Protein AF-A0A2C9LX56-F1 (afdb_monomer_lite)

Secondary structure (DSSP, 8-state):
--S--HHHHTT-EEEEEETTTTEEE--SSEEEEEEETTEEEEEE-S----SEEEEESS-S------------TTTT-EEEES---EETTEE--GGGGGSS-----GGGSTTS--PPS-SS--EEEE-SS-------------SS-GGGS-S-------TT---

Radius of gyration: 22.79 Å; chains: 1; bounding box: 59×40×51 Å

Foldseek 3Di:
DWLPDPVQVVVWAKWFADPPVRDTDHQPDWDWDCPDRRDIDIDRPDQDPGPDIDTDDPPPDDDDDDDDHDDPQQAQFDKAKPAWDDDDPAIQGLNLQRPPALDQAVVVGNNHHDGDDDDDIDMDTDGPDDDDDDDDDDRARDPDPSVVPPPDDDDDDDPPPDD

Organism: Biomphalaria glabrata (NCBI:txid6526)

pLDDT: mean 76.69, std 16.18, range [39.0, 98.19]

Sequence (163 aa):
MVVNDPQSLSRVKMHFIKDQSKQKFSCVNETLAEVNNNTLDRRCNDDVMIISLTISGNLSSLCSFYINGGRNIAYKQRANQSSVYSEGKISYGANLAVDGNITNNFSNGKTCTHTKEETSPSWNLTLQSNYVINRFILYNRGDSNTDRLNGFFIDTYDEKKTR

InterPro domains:
  IPR008979 Galactose-binding-like domain superfamily [SSF49785] (66-157)
  IPR051941 Blood Group Antigen-Binding Lectin [PTHR45713] (34-155)

Structure (mmCIF, N/CA/C/O backbone):
data_AF-A0A2C9LX56-F1
#
_entry.id   AF-A0A2C9LX56-F1
#
loop_
_atom_site.group_PDB
_atom_site.id
_atom_site.type_symbol
_atom_site.label_atom_id
_atom_site.label_alt_id
_atom_site.label_comp_id
_atom_site.label_asym_id
_atom_site.label_entity_id
_atom_site.label_seq_id
_atom_site.pdbx_PDB_ins_code
_atom_site.Cartn_x
_atom_site.Cartn_y
_atom_site.Cartn_z
_atom_site.occupancy
_atom_site.B_iso_or_equiv
_atom_site.auth_seq_id
_atom_site.auth_comp_id
_atom_site.auth_asym_id
_atom_site.auth_atom_id
_atom_site.pdbx_PDB_model_num
ATOM 1 N N . MET A 1 1 ? -34.694 0.814 10.478 1.00 40.22 1 MET A N 1
ATOM 2 C CA . MET A 1 1 ? -34.147 1.965 11.230 1.00 40.22 1 MET A CA 1
ATOM 3 C C . MET A 1 1 ? -34.373 3.210 10.390 1.00 40.22 1 MET A C 1
ATOM 5 O O . MET A 1 1 ? -33.884 3.245 9.272 1.00 40.22 1 MET A O 1
ATOM 9 N N . VAL A 1 2 ? -35.176 4.160 10.868 1.00 39.97 2 VAL A N 1
ATOM 10 C CA . VAL A 1 2 ? -35.327 5.477 10.232 1.00 39.97 2 VAL A CA 1
ATOM 11 C C . VAL A 1 2 ? -34.603 6.460 11.147 1.00 39.97 2 VAL A C 1
ATOM 13 O O . VAL A 1 2 ? -34.898 6.520 12.340 1.00 39.97 2 VAL A O 1
ATOM 16 N N . VAL A 1 3 ? -33.637 7.189 10.604 1.00 48.28 3 VAL A N 1
ATOM 17 C CA . VAL A 1 3 ? -32.922 8.332 11.199 1.00 48.28 3 VAL A CA 1
ATOM 18 C C . VAL A 1 3 ? -33.890 9.537 11.204 1.00 48.28 3 VAL A C 1
ATOM 20 O O . VAL A 1 3 ? -33.614 10.580 10.637 1.00 48.28 3 VAL A O 1
ATOM 23 N N . ASN A 1 4 ? -35.097 9.360 11.760 1.00 43.59 4 ASN A N 1
ATOM 24 C CA . ASN A 1 4 ? -36.142 10.397 11.857 1.00 43.59 4 ASN A CA 1
ATOM 25 C C . ASN A 1 4 ? -36.366 10.879 13.304 1.00 43.59 4 ASN A C 1
ATOM 27 O O . ASN A 1 4 ? -37.186 11.764 13.524 1.00 43.59 4 ASN A O 1
ATOM 31 N N . ASP A 1 5 ? -35.663 10.306 14.287 1.00 53.22 5 ASP A N 1
ATOM 32 C CA . ASP A 1 5 ? -35.642 10.798 15.668 1.00 53.22 5 ASP A CA 1
ATOM 33 C C . ASP A 1 5 ? -34.186 11.008 16.129 1.00 53.22 5 ASP A C 1
ATOM 35 O O . ASP A 1 5 ? -33.508 10.031 16.485 1.00 53.22 5 ASP A O 1
ATOM 39 N N . PRO A 1 6 ? -33.709 12.266 16.175 1.00 50.31 6 PRO A N 1
ATOM 40 C CA . PRO A 1 6 ? -32.385 12.625 16.686 1.00 50.31 6 PRO A CA 1
ATOM 41 C C . PRO A 1 6 ? -32.101 12.076 18.095 1.00 50.31 6 PRO A C 1
ATOM 43 O O . PRO A 1 6 ? -30.961 11.738 18.426 1.00 50.31 6 PRO A O 1
ATOM 46 N N . GLN A 1 7 ? -33.133 11.901 18.936 1.00 50.50 7 GLN A N 1
ATOM 47 C CA . GLN A 1 7 ? -32.971 11.355 20.290 1.00 50.50 7 GLN A CA 1
ATOM 48 C C . GLN A 1 7 ? -32.797 9.834 20.332 1.00 50.50 7 GLN A C 1
ATOM 50 O O . GLN A 1 7 ? -32.366 9.281 21.347 1.00 50.50 7 GLN A O 1
ATOM 55 N N . SER A 1 8 ? -33.135 9.118 19.265 1.00 50.69 8 SER A N 1
ATOM 56 C CA . SER A 1 8 ? -32.876 7.681 19.156 1.00 50.69 8 SER A CA 1
ATOM 57 C C . SER A 1 8 ? -31.440 7.393 18.694 1.00 50.69 8 SER A C 1
ATOM 59 O O . SER A 1 8 ? -30.877 6.359 19.053 1.00 50.69 8 SER A O 1
ATOM 61 N N . LEU A 1 9 ? -30.801 8.335 17.990 1.00 50.44 9 LEU A N 1
ATOM 62 C CA . LEU A 1 9 ? -29.418 8.231 17.499 1.00 50.44 9 LEU A CA 1
ATOM 63 C C . LEU A 1 9 ? -28.385 8.492 18.600 1.00 50.44 9 LEU A C 1
ATOM 65 O O . LEU A 1 9 ? -27.370 7.800 18.672 1.00 50.44 9 LEU A O 1
ATOM 69 N N . SER A 1 10 ? -28.688 9.399 19.534 1.00 50.62 10 SER A N 1
ATOM 70 C CA . SER A 1 10 ? -27.884 9.619 20.747 1.00 50.62 10 SER A CA 1
ATOM 71 C C . SER A 1 10 ? -27.880 8.415 21.703 1.00 50.62 10 SER A C 1
ATOM 73 O O . SER A 1 10 ? -27.008 8.302 22.568 1.00 50.62 10 SER A O 1
ATOM 75 N N . ARG A 1 11 ? -28.825 7.477 21.534 1.00 55.84 11 ARG A N 1
ATOM 76 C CA . ARG A 1 11 ? -28.901 6.220 22.296 1.00 55.84 11 ARG A CA 1
ATOM 77 C C . ARG A 1 11 ? -28.070 5.090 21.693 1.00 55.84 11 ARG A C 1
ATOM 79 O O . ARG A 1 11 ? -27.771 4.132 22.407 1.00 55.84 11 ARG A O 1
ATOM 86 N N . VAL A 1 12 ? -27.657 5.200 20.428 1.00 56.50 12 VAL A N 1
ATOM 87 C CA . VAL A 1 12 ? -26.695 4.268 19.830 1.00 56.50 12 VAL A CA 1
ATOM 88 C C . VAL A 1 12 ? -25.340 4.549 20.467 1.00 56.50 12 VAL A C 1
ATOM 90 O O . VAL A 1 12 ? -24.733 5.593 20.237 1.00 56.50 12 VAL A O 1
ATOM 93 N N . LYS A 1 13 ? -24.864 3.635 21.312 1.00 60.25 13 LYS A N 1
ATOM 94 C CA . LYS A 1 13 ? -23.545 3.745 21.941 1.00 60.25 13 LYS A CA 1
ATOM 95 C C . LYS A 1 13 ? -22.579 2.814 21.230 1.00 60.25 13 LYS A C 1
ATOM 97 O O . LYS A 1 13 ? -22.765 1.599 21.248 1.00 60.25 13 LYS A O 1
ATOM 102 N N . MET A 1 14 ? -21.563 3.396 20.601 1.00 58.28 14 MET A N 1
ATOM 103 C CA . MET A 1 14 ? -20.432 2.648 20.067 1.00 58.28 14 MET A CA 1
ATOM 104 C C . MET A 1 14 ? -19.391 2.515 21.171 1.00 58.28 14 MET A C 1
ATOM 106 O O . MET A 1 14 ? -18.892 3.511 21.691 1.00 58.28 14 MET A O 1
ATOM 110 N N . HIS A 1 15 ? -19.100 1.276 21.556 1.00 62.97 15 HIS A N 1
ATOM 111 C CA . HIS A 1 15 ? -18.054 0.975 22.523 1.00 62.97 15 HIS A CA 1
ATOM 112 C C . HIS A 1 15 ? -16.969 0.152 21.854 1.00 62.97 15 HIS A C 1
ATOM 114 O O . HIS A 1 15 ? -17.239 -0.909 21.289 1.00 62.97 15 HIS A O 1
ATOM 120 N N . PHE A 1 16 ? -15.743 0.634 21.972 1.00 62.19 16 PHE A N 1
ATOM 121 C CA . PHE A 1 16 ? -14.561 -0.010 21.436 1.00 62.19 16 PHE A CA 1
ATOM 122 C C . PHE A 1 16 ? -13.860 -0.735 22.575 1.00 62.19 16 PHE A C 1
ATOM 124 O O . PHE A 1 16 ? -13.690 -0.172 23.659 1.00 62.19 16 PHE A O 1
ATOM 131 N N . ILE A 1 17 ? -13.467 -1.983 22.359 1.00 56.00 17 ILE A N 1
ATOM 132 C CA . ILE A 1 17 ? -12.732 -2.742 23.369 1.00 56.00 17 ILE A CA 1
ATOM 133 C C . ILE A 1 17 ? -11.255 -2.713 23.005 1.00 56.00 17 ILE A C 1
ATOM 135 O O . 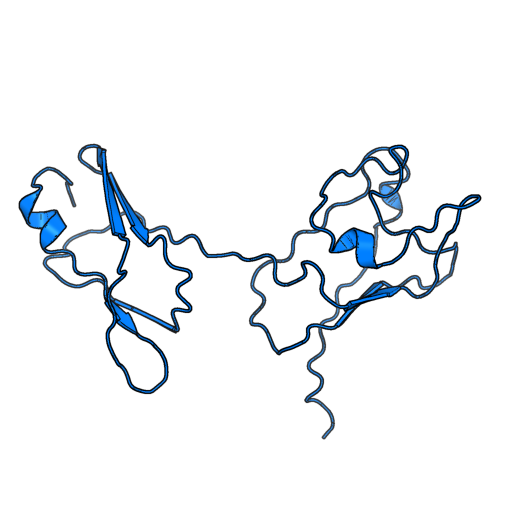ILE A 1 17 ? -10.885 -3.092 21.890 1.00 56.00 17 ILE A O 1
ATOM 139 N N . LYS A 1 18 ? -10.422 -2.270 23.951 1.00 52.00 18 LYS A N 1
ATOM 140 C CA . LYS A 1 18 ? -8.967 -2.313 23.821 1.00 52.00 18 LYS A CA 1
ATOM 141 C C . LYS A 1 18 ? -8.432 -3.500 24.612 1.00 52.00 18 LYS A C 1
ATOM 143 O O . LYS A 1 18 ? -8.546 -3.528 25.833 1.00 52.00 18 LYS A O 1
ATOM 148 N N . ASP A 1 19 ? -7.816 -4.428 23.888 1.00 56.44 19 ASP A N 1
ATOM 149 C CA . ASP A 1 19 ? -7.024 -5.529 24.439 1.00 56.44 19 ASP A CA 1
ATOM 150 C C . ASP A 1 19 ? -7.797 -6.540 25.327 1.00 56.44 19 ASP A C 1
ATOM 152 O O . ASP A 1 19 ? -9.014 -6.452 25.522 1.00 56.44 19 ASP A O 1
ATOM 156 N N . GLN A 1 20 ? -7.094 -7.546 25.858 1.00 52.75 20 GLN A N 1
ATOM 157 C CA . GLN A 1 20 ? -7.681 -8.658 26.630 1.00 52.75 20 GLN A CA 1
ATOM 158 C C . GLN A 1 20 ? -8.397 -8.237 27.931 1.00 52.75 20 GLN A C 1
ATOM 160 O O . GLN A 1 20 ? -9.145 -9.029 28.506 1.00 52.75 20 GLN A O 1
ATOM 165 N N . SER A 1 21 ? -8.226 -6.990 28.382 1.00 56.41 21 SER A N 1
ATOM 166 C CA . SER A 1 21 ? -8.820 -6.450 29.614 1.00 56.41 21 SER A CA 1
ATOM 167 C C . SER A 1 21 ? -10.321 -6.139 29.512 1.00 56.41 21 SER A C 1
ATOM 169 O O . SER A 1 21 ? -10.942 -5.799 30.519 1.00 56.41 21 SER A O 1
ATOM 171 N N . LYS A 1 22 ? -10.925 -6.241 28.314 1.00 57.12 22 LYS A N 1
ATOM 172 C CA . LYS A 1 22 ? -12.335 -5.891 28.028 1.00 57.12 22 LYS A CA 1
ATOM 173 C C . LYS A 1 22 ? -12.713 -4.449 28.394 1.00 57.12 22 LYS A C 1
ATOM 175 O O . LYS A 1 22 ? -13.898 -4.130 28.536 1.00 57.12 22 LYS A O 1
ATOM 180 N N . GLN A 1 23 ? -11.729 -3.564 28.529 1.00 60.72 23 GLN A N 1
ATOM 181 C CA . GLN A 1 23 ? -11.989 -2.175 28.867 1.00 60.72 23 GLN A CA 1
ATOM 182 C C . GLN A 1 23 ? -12.672 -1.478 27.687 1.00 60.72 23 GLN A C 1
ATOM 184 O O . GLN A 1 23 ? -12.147 -1.442 26.572 1.00 60.72 23 GLN A O 1
ATOM 189 N N . LYS A 1 24 ? -13.869 -0.943 27.946 1.00 61.09 24 LYS A N 1
ATOM 190 C CA . LYS A 1 24 ? -14.630 -0.150 26.980 1.00 61.09 24 LYS A CA 1
ATOM 191 C C . LYS A 1 24 ? -14.041 1.255 26.935 1.00 61.09 24 LYS A C 1
ATOM 193 O O . LYS A 1 24 ? -13.949 1.906 27.973 1.00 61.09 24 LYS A O 1
ATOM 198 N N . PHE A 1 25 ? -13.697 1.728 25.748 1.00 65.06 25 PHE A N 1
ATOM 199 C CA . PHE A 1 25 ? -13.359 3.124 25.506 1.00 65.06 25 PHE A CA 1
ATOM 200 C C . PHE A 1 25 ? -14.303 3.706 24.444 1.00 65.06 25 PHE A C 1
ATOM 202 O O . PHE A 1 25 ? -14.932 2.971 23.675 1.00 65.06 25 PHE A O 1
ATOM 209 N N . SER A 1 26 ? -14.445 5.025 24.465 1.00 63.66 26 SER A N 1
ATOM 210 C CA . SER A 1 26 ? -15.272 5.793 23.536 1.00 63.66 26 SER A CA 1
ATOM 211 C C . SER A 1 26 ? -14.369 6.687 22.699 1.00 63.66 26 SER A C 1
ATOM 213 O O . SER A 1 26 ? -13.394 7.219 23.230 1.00 63.66 26 SER A O 1
ATOM 215 N N . CYS A 1 27 ? -14.703 6.881 21.423 1.00 65.88 27 CYS A N 1
ATOM 216 C CA . CYS A 1 27 ? -14.017 7.867 20.591 1.00 65.88 27 CYS A CA 1
ATOM 217 C C . CYS A 1 27 ? -14.103 9.246 21.235 1.00 65.88 27 CYS A C 1
ATOM 219 O O . CYS A 1 27 ? -15.180 9.659 21.669 1.00 65.88 27 CYS A O 1
ATOM 221 N N . VAL A 1 28 ? -12.964 9.930 21.329 1.00 65.38 28 VAL A N 1
ATOM 222 C CA . VAL A 1 28 ? -12.874 11.219 22.022 1.00 65.38 28 VAL A CA 1
ATOM 223 C C . VAL A 1 28 ? -13.286 12.339 21.068 1.00 65.38 28 VAL A C 1
ATOM 225 O O . VAL A 1 28 ? -13.999 13.252 21.473 1.00 65.38 28 VAL A O 1
ATOM 228 N N . ASN A 1 29 ? -12.921 12.211 19.786 1.00 65.56 29 ASN A N 1
ATOM 229 C CA . ASN A 1 29 ? -13.254 13.164 18.724 1.00 65.56 29 ASN A CA 1
ATOM 230 C C . ASN A 1 29 ? -14.218 12.563 17.708 1.00 65.56 29 ASN A C 1
ATOM 232 O O . ASN A 1 29 ? -13.881 12.274 16.554 1.00 65.56 29 ASN A O 1
ATOM 236 N N . GLU A 1 30 ? -15.438 12.356 18.169 1.00 71.50 30 GLU A N 1
ATOM 237 C CA . GLU A 1 30 ? -16.489 11.812 17.342 1.00 71.50 30 GLU A CA 1
ATOM 238 C C . GLU A 1 30 ? -17.277 12.916 16.646 1.00 71.50 30 GLU A C 1
ATOM 240 O O . GLU A 1 30 ? -17.806 13.829 17.275 1.00 71.50 30 GLU A O 1
ATOM 245 N N . THR A 1 31 ? -17.380 12.800 15.328 1.00 72.44 31 THR A N 1
ATOM 246 C CA . THR A 1 31 ? -18.280 13.625 14.524 1.00 72.44 31 THR A CA 1
ATOM 247 C C . THR A 1 31 ? -19.459 12.781 14.083 1.00 72.44 31 THR A C 1
ATOM 249 O O . THR A 1 31 ? -19.281 11.696 13.525 1.00 72.44 31 THR A O 1
ATOM 252 N N . LEU A 1 32 ? -20.655 13.298 14.343 1.00 72.44 32 LEU A N 1
ATOM 253 C CA . LEU A 1 32 ? -21.913 12.703 13.931 1.00 72.44 32 LEU A CA 1
ATOM 254 C C . LEU A 1 32 ? -22.515 13.573 12.830 1.00 72.44 32 LEU A C 1
ATOM 256 O O . LEU A 1 32 ? -22.761 14.758 13.048 1.00 72.44 32 LEU A O 1
ATOM 260 N N . ALA A 1 33 ? -22.750 12.986 11.666 1.00 72.31 33 ALA A N 1
ATOM 261 C CA . ALA A 1 33 ? -23.457 13.624 10.574 1.00 72.31 33 ALA A CA 1
ATOM 262 C C . ALA A 1 33 ? -24.683 12.782 10.217 1.00 72.31 33 ALA A C 1
ATOM 264 O O . ALA A 1 33 ? -24.579 11.620 9.821 1.00 72.31 33 ALA A O 1
ATOM 265 N N . GLU A 1 34 ? -25.863 13.376 10.347 1.00 69.44 34 GLU A N 1
ATOM 266 C CA . GLU A 1 34 ? -27.078 12.831 9.753 1.00 69.44 34 GLU A CA 1
ATOM 267 C C . GLU A 1 34 ? -27.064 13.215 8.274 1.00 69.44 34 GLU A C 1
ATOM 269 O O . GLU A 1 34 ? -27.363 14.347 7.900 1.00 69.44 34 GLU A O 1
ATOM 274 N N . VAL A 1 35 ? -26.626 12.283 7.428 1.00 69.19 35 VAL A N 1
ATOM 275 C CA . VAL A 1 35 ? -26.517 12.512 5.980 1.00 69.19 35 VAL A CA 1
ATOM 276 C C . VAL A 1 35 ? -27.914 12.627 5.367 1.00 69.19 35 VAL A C 1
ATOM 278 O O . VAL A 1 35 ? -28.123 13.401 4.437 1.00 69.19 35 VAL A O 1
ATOM 281 N N . ASN A 1 36 ? -28.869 11.850 5.885 1.00 70.75 36 ASN A N 1
ATOM 282 C CA . ASN A 1 36 ? -30.302 11.973 5.622 1.00 70.75 36 ASN A CA 1
ATOM 283 C C . ASN A 1 36 ? -31.103 11.137 6.640 1.00 70.75 36 ASN A C 1
ATOM 285 O O . ASN A 1 36 ? -30.537 10.457 7.495 1.00 70.75 36 ASN A O 1
ATOM 289 N N . ASN A 1 37 ? -32.424 11.113 6.457 1.00 64.31 37 ASN A N 1
ATOM 290 C CA . ASN A 1 37 ? -33.430 10.404 7.253 1.00 64.31 37 ASN A CA 1
ATOM 291 C C . ASN A 1 37 ? -33.215 8.891 7.397 1.00 64.31 37 ASN A C 1
ATOM 293 O O . ASN A 1 37 ? -33.923 8.255 8.169 1.00 64.31 37 ASN A O 1
ATOM 297 N N . ASN A 1 38 ? -32.272 8.295 6.670 1.00 67.06 38 ASN A N 1
ATOM 298 C CA . ASN A 1 38 ? -31.935 6.876 6.721 1.00 67.06 38 ASN A CA 1
ATOM 299 C C . ASN A 1 38 ? -30.424 6.616 6.880 1.00 67.06 38 ASN A C 1
ATOM 301 O O . ASN A 1 38 ? -30.029 5.453 6.970 1.00 67.06 38 ASN A O 1
ATOM 305 N N . THR A 1 39 ? -29.583 7.654 6.942 1.00 74.31 39 THR A N 1
ATOM 306 C CA . THR A 1 39 ? -28.122 7.509 6.954 1.00 74.31 39 THR A CA 1
ATOM 307 C C . THR A 1 39 ? -27.489 8.326 8.072 1.00 74.31 39 THR A C 1
ATOM 309 O O . THR A 1 39 ? -27.547 9.555 8.080 1.00 74.31 39 THR A O 1
ATOM 312 N N . LEU A 1 40 ? -26.807 7.616 8.970 1.00 73.88 40 LEU A N 1
ATOM 313 C CA . LEU A 1 40 ? -25.958 8.182 10.009 1.00 73.88 40 LEU A CA 1
ATOM 314 C C . LEU A 1 40 ? -24.496 7.903 9.660 1.00 73.88 40 LEU A C 1
ATOM 316 O O . LEU A 1 40 ? -24.091 6.742 9.598 1.00 73.88 40 LEU A O 1
ATOM 320 N N . ASP A 1 41 ? -23.714 8.956 9.457 1.00 75.06 41 ASP A N 1
ATOM 321 C CA . ASP A 1 41 ? -22.264 8.870 9.339 1.00 75.06 41 ASP A CA 1
ATOM 322 C C . ASP A 1 41 ? -21.645 9.260 10.681 1.00 75.06 41 ASP A C 1
ATOM 324 O O . ASP A 1 41 ? -21.778 10.391 11.158 1.00 75.06 41 ASP A O 1
ATOM 328 N N . ARG A 1 42 ? -21.027 8.276 11.333 1.00 73.81 42 ARG A N 1
ATOM 329 C CA . ARG A 1 42 ? -20.399 8.442 12.638 1.00 73.81 42 ARG A CA 1
ATOM 330 C C . ARG A 1 42 ? -18.924 8.166 12.483 1.00 73.81 42 ARG A C 1
ATOM 332 O O . ARG A 1 42 ? -18.479 7.022 12.391 1.00 73.81 42 ARG A O 1
ATOM 339 N N . ARG A 1 43 ? -18.170 9.251 12.437 1.00 73.00 43 ARG A N 1
ATOM 340 C CA . ARG A 1 43 ? -16.745 9.209 12.190 1.00 73.00 43 ARG A CA 1
ATOM 341 C C . ARG A 1 43 ? -16.013 9.353 13.507 1.00 73.00 43 ARG A C 1
ATOM 343 O O . ARG A 1 43 ? -16.062 10.399 14.155 1.00 73.00 43 ARG A O 1
ATOM 350 N N . CYS A 1 44 ? -15.318 8.284 13.865 1.00 69.62 44 CYS A N 1
ATOM 351 C CA . CYS A 1 44 ? -14.272 8.348 14.860 1.00 69.62 44 CYS A CA 1
ATOM 352 C C . CYS A 1 44 ? -13.013 8.874 14.180 1.00 69.62 44 CYS A C 1
ATOM 354 O O . CYS A 1 44 ? -12.485 8.226 13.278 1.00 69.62 44 CYS A O 1
ATOM 356 N N . ASN A 1 45 ? -12.571 10.066 14.571 1.00 64.81 45 ASN A N 1
ATOM 357 C CA . ASN A 1 45 ? -11.370 10.669 13.995 1.00 64.81 45 ASN A CA 1
ATOM 358 C C . ASN A 1 45 ? -10.073 10.179 14.655 1.00 64.81 45 ASN A C 1
ATOM 360 O O . ASN A 1 45 ? -8.995 10.600 14.246 1.00 64.81 45 ASN A O 1
ATOM 364 N N . ASP A 1 46 ? -10.175 9.289 15.641 1.00 61.16 46 ASP A N 1
ATOM 365 C CA . ASP A 1 46 ? -9.024 8.690 16.306 1.00 61.16 46 ASP A CA 1
ATOM 366 C C . ASP A 1 46 ? -8.585 7.412 15.564 1.00 61.16 46 ASP A C 1
ATOM 368 O O . ASP A 1 46 ? -9.422 6.627 15.112 1.00 61.16 46 ASP A O 1
ATOM 372 N N . ASP A 1 47 ? -7.272 7.171 15.462 1.00 59.97 47 ASP A N 1
ATOM 373 C CA . ASP A 1 47 ? -6.715 5.914 14.942 1.00 59.97 47 ASP A CA 1
ATOM 374 C C . ASP A 1 47 ? -6.933 4.804 15.969 1.00 59.97 47 ASP A C 1
ATOM 376 O O . ASP A 1 47 ? -6.110 4.529 16.850 1.00 59.97 47 ASP A O 1
ATOM 380 N N . VAL A 1 48 ? -8.100 4.178 15.884 1.00 61.94 48 VAL A N 1
ATOM 381 C CA . VAL A 1 48 ? -8.481 3.157 16.843 1.00 61.94 48 VAL A CA 1
ATOM 382 C C . VAL A 1 48 ? -8.029 1.784 16.368 1.00 61.94 48 VAL A C 1
ATOM 384 O O . VAL A 1 48 ? -8.605 1.197 15.453 1.00 61.94 48 VAL A O 1
ATOM 387 N N . MET A 1 49 ? -7.043 1.213 17.062 1.00 58.16 49 MET A N 1
ATOM 388 C CA . MET A 1 49 ? -6.790 -0.226 16.997 1.00 58.16 49 MET A CA 1
ATOM 389 C C . MET A 1 49 ? -7.865 -0.951 17.796 1.00 58.16 49 MET A C 1
ATOM 391 O O . MET A 1 49 ? -7.765 -1.153 19.006 1.00 58.16 49 MET A O 1
ATOM 395 N N . ILE A 1 50 ? -8.940 -1.278 17.097 1.00 64.50 50 ILE A N 1
ATOM 396 C CA . ILE A 1 50 ? -10.059 -2.031 17.641 1.00 64.50 50 ILE A CA 1
ATOM 397 C C . ILE A 1 50 ? -9.768 -3.527 17.524 1.00 64.50 50 ILE A C 1
ATOM 399 O O . ILE A 1 50 ? -9.401 -4.007 16.455 1.00 64.50 50 ILE A O 1
ATOM 403 N N . ILE A 1 51 ? -9.967 -4.274 18.613 1.00 56.31 51 ILE A N 1
ATOM 404 C CA . ILE A 1 51 ? -10.033 -5.746 18.557 1.00 56.31 51 ILE A CA 1
ATOM 405 C C . ILE A 1 51 ? -11.482 -6.247 18.507 1.00 56.31 51 ILE A C 1
ATOM 407 O O . ILE A 1 51 ? -11.743 -7.345 18.028 1.00 56.31 51 ILE A O 1
ATOM 411 N N . SER A 1 52 ? -12.436 -5.447 18.998 1.00 57.53 52 SER A N 1
ATOM 412 C CA . SER A 1 52 ? -13.872 -5.702 18.869 1.00 57.53 52 SER A CA 1
ATOM 413 C C . SER A 1 52 ? -14.694 -4.429 19.095 1.00 57.53 52 SER A C 1
ATOM 415 O O . SER A 1 52 ? -14.266 -3.494 19.780 1.00 57.53 52 SER A O 1
ATOM 417 N N . LEU A 1 53 ? -15.885 -4.417 18.498 1.00 70.50 53 LEU A N 1
ATOM 418 C CA . LEU A 1 53 ? -16.886 -3.354 18.564 1.00 70.50 53 LEU A CA 1
ATOM 419 C C . LEU A 1 53 ? -18.252 -3.995 18.838 1.00 70.50 53 LEU A C 1
ATOM 421 O O . LEU A 1 53 ? -18.539 -5.084 18.343 1.00 70.50 53 LEU A O 1
ATOM 425 N N . THR A 1 54 ? -19.118 -3.331 19.603 1.00 67.00 54 THR A N 1
ATOM 426 C CA . THR A 1 54 ? -20.509 -3.772 19.809 1.00 67.00 54 THR A CA 1
ATOM 427 C C . THR A 1 54 ? -21.473 -2.600 19.660 1.00 67.00 54 THR A C 1
ATOM 429 O O . THR A 1 54 ? -21.235 -1.532 20.222 1.00 67.00 54 THR A O 1
ATOM 432 N N . ILE A 1 55 ? -22.568 -2.822 18.925 1.00 72.50 55 ILE A N 1
ATOM 433 C CA . ILE A 1 55 ? -23.689 -1.885 18.780 1.00 72.50 55 ILE A CA 1
ATOM 434 C C . ILE A 1 55 ? -24.884 -2.473 19.541 1.00 72.50 55 ILE A C 1
ATOM 436 O O . ILE A 1 55 ? -25.285 -3.603 19.274 1.00 72.50 55 ILE A O 1
ATOM 440 N N . SER A 1 56 ? -25.444 -1.736 20.503 1.00 65.06 56 SER A N 1
ATOM 441 C CA . SER A 1 56 ? -26.532 -2.214 21.377 1.00 65.06 56 SER A CA 1
ATOM 442 C C . SER A 1 56 ? -27.652 -1.180 21.528 1.00 65.06 56 SER A C 1
ATOM 444 O O . SER A 1 56 ? -27.367 0.015 21.596 1.00 65.06 56 SER A O 1
ATOM 446 N N . GLY A 1 57 ? -28.910 -1.633 21.620 1.00 69.94 57 GLY A N 1
ATOM 447 C CA . GLY A 1 57 ? -30.107 -0.787 21.738 1.00 69.94 57 GLY A CA 1
ATOM 448 C C . GLY A 1 57 ? -31.353 -1.453 21.137 1.00 69.94 57 GLY A C 1
ATOM 449 O O . GLY A 1 57 ? -31.356 -2.664 20.923 1.00 69.94 57 GLY A O 1
ATOM 450 N N . ASN A 1 58 ? -32.400 -0.674 20.828 1.00 65.94 58 ASN A N 1
ATOM 451 C CA . ASN A 1 58 ? -33.581 -1.166 20.099 1.00 65.94 58 ASN A CA 1
ATOM 452 C C . ASN A 1 58 ? -33.273 -1.315 18.595 1.00 65.94 58 ASN A C 1
ATOM 454 O O . ASN A 1 58 ? -33.649 -0.480 17.773 1.00 65.94 58 ASN A O 1
ATOM 458 N N . LEU A 1 59 ? -32.513 -2.353 18.249 1.00 65.12 59 LEU A N 1
ATOM 459 C CA . LEU A 1 59 ? -31.959 -2.575 16.914 1.00 65.12 59 LEU A CA 1
ATOM 460 C C . LEU A 1 59 ? -32.815 -3.581 16.127 1.00 65.12 59 LEU A C 1
ATOM 462 O O . LEU A 1 59 ? -32.369 -4.675 15.804 1.00 65.12 59 LEU A O 1
ATOM 466 N N . SER A 1 60 ? -34.070 -3.224 15.838 1.00 70.00 60 SER A N 1
ATOM 467 C CA . SER A 1 60 ? -35.006 -4.125 15.141 1.00 70.00 60 SER A CA 1
ATOM 468 C C . SER A 1 60 ? -34.647 -4.385 13.668 1.00 70.00 60 SER A C 1
ATOM 470 O O . SER A 1 60 ? -35.123 -5.357 13.092 1.00 70.00 60 SER A O 1
ATOM 472 N N . SER A 1 61 ? -33.830 -3.523 13.042 1.00 55.88 61 SER A N 1
ATOM 473 C CA . SER A 1 61 ? -33.337 -3.670 11.657 1.00 55.88 61 SER A CA 1
ATOM 474 C C . SER A 1 61 ? -32.130 -2.754 11.366 1.00 55.88 61 SER A C 1
ATOM 476 O O . SER A 1 61 ? -32.152 -1.590 11.764 1.00 55.88 61 SER A O 1
ATOM 478 N N . LEU A 1 62 ? -31.109 -3.241 10.638 1.00 67.25 62 LEU A N 1
ATOM 479 C CA . LEU A 1 62 ? -29.921 -2.492 10.174 1.00 67.25 62 LEU A CA 1
ATOM 480 C C . LEU A 1 62 ? -29.608 -2.855 8.709 1.00 67.25 62 LEU A C 1
ATOM 482 O O . LEU A 1 62 ? -29.530 -4.038 8.394 1.00 67.25 62 LEU A O 1
ATOM 486 N N . CYS A 1 63 ? -29.420 -1.863 7.829 1.00 64.81 63 CYS A N 1
ATOM 487 C CA . CYS A 1 63 ? -29.248 -2.106 6.386 1.00 64.81 63 CYS A CA 1
ATOM 488 C C . CYS A 1 63 ? -27.778 -2.217 5.935 1.00 64.81 63 CYS A C 1
ATOM 490 O O . CYS A 1 63 ? -27.459 -3.066 5.111 1.00 64.81 63 CYS A O 1
ATOM 492 N N . SER A 1 64 ? -26.875 -1.379 6.457 1.00 63.53 64 SER A N 1
ATOM 493 C CA . SER A 1 64 ? -25.448 -1.379 6.092 1.00 63.53 64 SER A CA 1
ATOM 494 C C . SER A 1 64 ? -24.603 -0.674 7.156 1.00 63.53 64 SER A C 1
ATOM 496 O O . SER A 1 64 ? -25.071 0.288 7.763 1.00 63.53 64 SER A O 1
ATOM 498 N N . PHE A 1 65 ? -23.359 -1.119 7.366 1.00 69.81 65 PHE A N 1
ATOM 499 C CA . PHE A 1 65 ? -22.428 -0.545 8.345 1.00 69.81 65 PHE A CA 1
ATOM 500 C C . PHE A 1 65 ? -21.002 -0.488 7.771 1.00 69.81 65 PHE A C 1
ATOM 502 O O . PHE A 1 65 ? -20.499 -1.501 7.288 1.00 69.81 65 PHE A O 1
ATOM 509 N N . TYR A 1 66 ? -20.364 0.689 7.795 1.00 67.00 66 TYR A N 1
ATOM 510 C CA . TYR A 1 66 ? -19.069 0.958 7.152 1.00 67.00 66 TYR A CA 1
ATOM 511 C C . TYR A 1 66 ? -18.035 1.454 8.174 1.00 67.00 66 TYR A C 1
ATOM 513 O O . TYR A 1 66 ? -18.312 2.381 8.930 1.00 67.00 66 TYR A O 1
ATOM 521 N N . ILE A 1 67 ? -16.840 0.850 8.179 1.00 65.69 67 ILE A N 1
ATOM 522 C CA . ILE A 1 67 ? -15.689 1.269 8.997 1.00 65.69 67 ILE A CA 1
ATOM 523 C C . ILE A 1 67 ? -14.494 1.491 8.066 1.00 65.69 67 ILE A C 1
ATOM 525 O O . ILE A 1 67 ? -14.125 0.595 7.308 1.00 65.69 67 ILE A O 1
ATOM 529 N N . ASN A 1 68 ? -13.860 2.663 8.148 1.00 64.50 68 ASN A N 1
ATOM 530 C CA . ASN A 1 68 ? -12.625 2.969 7.425 1.00 64.50 68 ASN A CA 1
ATOM 531 C C . ASN A 1 68 ? -11.418 2.855 8.375 1.00 64.50 68 ASN A C 1
ATOM 533 O O . ASN A 1 68 ? -11.437 3.461 9.441 1.00 64.50 68 ASN A O 1
ATOM 537 N N . GLY A 1 69 ? -10.386 2.083 8.012 1.00 60.06 69 GLY A N 1
ATOM 538 C CA . GLY A 1 69 ? -9.207 1.862 8.874 1.00 60.06 69 GLY A CA 1
ATOM 539 C C . GLY A 1 69 ? -7.955 1.330 8.162 1.00 60.06 69 GLY A C 1
ATOM 540 O O . GLY A 1 69 ? -7.037 0.815 8.796 1.00 60.06 69 GLY A O 1
ATOM 541 N N . GLY A 1 70 ? -7.912 1.393 6.830 1.00 63.00 70 GLY A N 1
ATOM 542 C CA . GLY A 1 70 ? -6.891 0.712 6.032 1.00 63.00 70 GLY A CA 1
ATOM 543 C C . GLY A 1 70 ? -5.609 1.521 5.849 1.00 63.00 70 GLY A C 1
ATOM 544 O O . GLY A 1 70 ? -5.406 2.098 4.782 1.00 63.00 70 GLY A O 1
ATOM 545 N N . ARG A 1 71 ? -4.717 1.532 6.849 1.00 71.81 71 ARG A N 1
ATOM 546 C CA . ARG A 1 71 ? -3.333 2.000 6.661 1.00 71.81 71 ARG A CA 1
ATOM 547 C C . ARG A 1 71 ? -2.630 1.099 5.647 1.00 71.81 71 ARG A C 1
ATOM 549 O O . ARG A 1 71 ? -2.618 -0.120 5.806 1.00 71.81 71 ARG A O 1
ATOM 556 N N . ASN A 1 72 ? -1.971 1.695 4.654 1.00 83.62 72 ASN A N 1
ATOM 557 C CA . ASN A 1 72 ? -1.004 0.961 3.844 1.00 83.62 72 ASN A CA 1
ATOM 558 C C . ASN A 1 72 ? 0.194 0.579 4.730 1.00 83.62 72 ASN A C 1
ATOM 560 O O . ASN A 1 72 ? 1.096 1.386 4.957 1.00 83.62 72 ASN A O 1
ATOM 564 N N . ILE A 1 73 ? 0.182 -0.644 5.260 1.00 88.44 73 ILE A N 1
ATOM 565 C CA . ILE A 1 73 ? 1.229 -1.160 6.150 1.00 88.44 73 ILE A CA 1
ATOM 566 C C . ILE A 1 73 ? 2.577 -1.348 5.446 1.00 88.44 73 ILE A C 1
ATOM 568 O O . ILE A 1 73 ? 3.592 -1.414 6.133 1.00 88.44 73 ILE A O 1
ATOM 572 N N . ALA A 1 74 ? 2.598 -1.391 4.107 1.00 90.56 74 ALA A N 1
ATOM 573 C CA . ALA A 1 74 ? 3.820 -1.504 3.319 1.00 90.56 74 ALA A CA 1
ATOM 574 C C . ALA A 1 74 ? 4.579 -0.175 3.209 1.00 90.56 74 ALA A C 1
ATOM 576 O O . ALA A 1 74 ? 5.780 -0.181 2.958 1.00 90.56 74 ALA A O 1
ATOM 577 N N . TYR A 1 75 ? 3.903 0.959 3.419 1.00 92.25 75 TYR A N 1
ATOM 578 C CA . TYR A 1 75 ? 4.490 2.288 3.263 1.00 92.25 75 TYR A CA 1
ATOM 579 C C . TYR A 1 75 ? 5.768 2.459 4.101 1.00 92.25 75 TYR A C 1
ATOM 581 O O . TYR A 1 75 ? 5.748 2.302 5.324 1.00 92.25 75 TYR A O 1
ATOM 589 N N . LYS A 1 76 ? 6.869 2.807 3.422 1.00 91.94 76 LYS A N 1
ATOM 590 C CA . LYS A 1 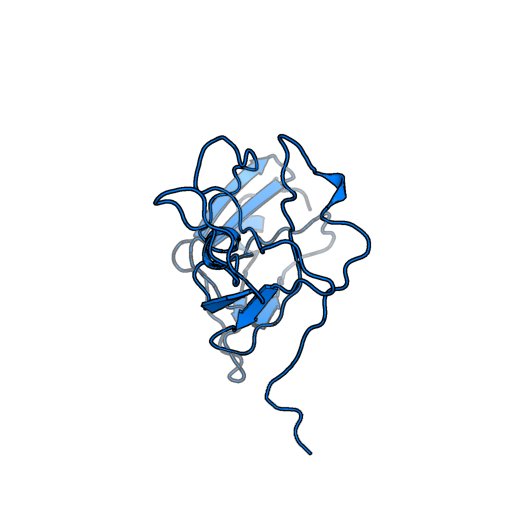76 ? 8.227 3.008 3.956 1.00 91.94 76 LYS A CA 1
ATOM 591 C C . LYS A 1 76 ? 8.821 1.820 4.717 1.00 91.94 76 LYS A C 1
ATOM 593 O O . LYS A 1 76 ? 9.805 1.987 5.438 1.00 91.94 76 LYS A O 1
ATOM 598 N N . GLN A 1 77 ? 8.259 0.628 4.554 1.00 92.56 77 GLN A N 1
ATOM 599 C CA . GLN A 1 77 ? 8.875 -0.587 5.072 1.00 92.56 77 GLN A CA 1
ATOM 600 C C . GLN A 1 77 ? 10.142 -0.920 4.277 1.00 92.56 77 GLN A C 1
ATOM 602 O O . GLN A 1 77 ? 10.392 -0.385 3.193 1.00 92.56 77 GLN A O 1
ATOM 607 N N . ARG A 1 78 ? 10.974 -1.804 4.832 1.00 95.38 78 ARG A N 1
ATOM 608 C CA . ARG A 1 78 ? 12.225 -2.197 4.187 1.00 95.38 78 ARG A CA 1
ATOM 609 C C . ARG A 1 78 ? 11.911 -3.102 3.002 1.00 95.38 78 ARG A C 1
ATOM 611 O O . ARG A 1 78 ? 11.402 -4.198 3.191 1.00 95.38 78 ARG A O 1
ATOM 618 N N . ALA A 1 79 ? 12.256 -2.656 1.803 1.00 96.88 79 ALA A N 1
ATOM 619 C CA . ALA A 1 79 ? 12.089 -3.427 0.582 1.00 96.88 79 ALA A CA 1
ATOM 620 C C . ALA A 1 79 ? 13.451 -3.752 -0.041 1.00 96.88 79 ALA A C 1
ATOM 622 O O . ALA A 1 79 ? 14.340 -2.898 -0.052 1.00 96.88 79 ALA A O 1
ATOM 623 N N . ASN A 1 80 ? 13.602 -4.957 -0.588 1.00 97.62 80 ASN A N 1
ATOM 624 C CA . ASN A 1 80 ? 14.739 -5.343 -1.423 1.00 97.62 80 ASN A CA 1
ATOM 625 C C . ASN A 1 80 ? 14.245 -5.945 -2.740 1.00 97.62 80 ASN A C 1
ATOM 627 O O . ASN A 1 80 ? 13.107 -6.389 -2.854 1.00 97.62 80 ASN A O 1
ATOM 631 N N . GLN A 1 81 ? 15.133 -5.999 -3.723 1.00 98.19 81 GLN A N 1
ATOM 632 C CA . GLN A 1 81 ? 14.908 -6.693 -4.986 1.00 98.19 81 GLN A CA 1
ATOM 633 C C . GLN A 1 81 ? 16.184 -7.426 -5.405 1.00 98.19 81 GLN A C 1
ATOM 635 O O . GLN A 1 81 ? 17.274 -7.018 -5.000 1.00 98.19 81 GLN A O 1
ATOM 640 N N . SER A 1 82 ? 16.047 -8.498 -6.184 1.00 97.94 82 SER A N 1
ATOM 641 C CA . SER A 1 82 ? 17.147 -9.373 -6.631 1.00 97.94 82 SER A CA 1
ATOM 642 C C . SER A 1 82 ? 18.288 -8.614 -7.299 1.00 97.94 82 SER A C 1
ATOM 644 O O . SER A 1 82 ? 19.461 -8.878 -7.043 1.00 97.94 82 SER A O 1
ATOM 646 N N . SER A 1 83 ? 17.949 -7.631 -8.124 1.00 98.06 83 SER A N 1
ATOM 647 C CA . SER A 1 83 ? 18.908 -6.774 -8.804 1.00 98.06 83 SER A CA 1
ATOM 648 C C . SER A 1 83 ? 18.328 -5.379 -8.996 1.00 98.06 83 SER A C 1
ATOM 650 O O . SER A 1 83 ? 17.114 -5.200 -9.005 1.00 98.06 83 SER A O 1
ATOM 652 N N . VAL A 1 84 ? 19.178 -4.365 -9.155 1.00 97.69 84 VAL A N 1
ATOM 653 C CA . VAL A 1 84 ? 18.733 -2.984 -9.392 1.00 97.69 84 VAL A CA 1
ATOM 654 C C . VAL A 1 84 ? 19.167 -2.530 -10.777 1.00 97.69 84 VAL A C 1
ATOM 656 O O . VAL A 1 84 ? 20.359 -2.549 -11.095 1.00 97.69 84 VAL A O 1
ATOM 659 N N . TYR A 1 85 ? 18.196 -2.130 -11.598 1.00 96.69 85 TYR A N 1
ATOM 660 C CA . TYR A 1 85 ? 18.457 -1.432 -12.848 1.00 96.69 85 TYR A CA 1
ATOM 661 C C . TYR A 1 85 ? 18.742 0.046 -12.571 1.00 96.69 85 TYR A C 1
ATOM 663 O O . TYR A 1 85 ? 18.092 0.690 -11.740 1.00 96.69 85 TYR A O 1
ATOM 671 N N . SER A 1 86 ? 19.731 0.575 -13.282 1.00 94.69 86 SER A N 1
ATOM 672 C CA . SER A 1 86 ? 20.132 1.973 -13.201 1.00 94.69 86 SER A CA 1
ATOM 673 C C . SER A 1 86 ? 20.336 2.512 -14.609 1.00 94.69 86 SER A C 1
ATOM 675 O O . SER A 1 86 ? 20.962 1.855 -15.439 1.00 94.69 86 SER A O 1
ATOM 677 N N . GLU A 1 87 ? 19.845 3.722 -14.846 1.00 91.31 87 GLU A N 1
ATOM 678 C CA . GLU A 1 87 ? 20.012 4.459 -16.094 1.00 91.31 87 GLU A CA 1
ATOM 679 C C . GLU A 1 87 ? 20.724 5.782 -15.784 1.00 91.31 87 GLU A C 1
ATOM 681 O O . GLU A 1 87 ? 20.217 6.647 -15.062 1.00 91.31 87 GLU A O 1
ATOM 686 N N . GLY A 1 88 ? 21.963 5.918 -16.263 1.00 89.75 88 GLY A N 1
ATOM 687 C CA . GLY A 1 88 ? 22.823 7.048 -15.916 1.00 89.75 88 GLY A CA 1
ATOM 688 C C . GLY A 1 88 ? 23.030 7.176 -14.400 1.00 89.75 88 GLY A C 1
ATOM 689 O O . GLY A 1 88 ? 23.589 6.289 -13.760 1.00 89.75 88 GLY A O 1
ATOM 690 N N . LYS A 1 89 ? 22.589 8.300 -13.819 1.00 89.88 89 LYS A N 1
ATOM 691 C CA . LYS A 1 89 ? 22.668 8.574 -12.367 1.00 89.88 89 LYS A CA 1
ATOM 692 C C . LYS A 1 89 ? 21.409 8.151 -11.594 1.00 89.88 89 LYS A C 1
ATOM 694 O O . LYS A 1 89 ? 21.329 8.366 -10.384 1.00 89.88 89 LYS A O 1
ATOM 699 N N . ILE A 1 90 ? 20.406 7.604 -12.278 1.00 91.62 90 ILE A N 1
ATOM 700 C CA . ILE A 1 90 ? 19.130 7.201 -11.688 1.00 91.62 90 ILE A CA 1
ATOM 701 C C . ILE A 1 90 ? 19.187 5.707 -11.383 1.00 91.62 90 ILE A C 1
ATOM 703 O O . ILE A 1 90 ? 19.616 4.912 -12.209 1.00 91.62 90 ILE A O 1
ATOM 707 N N . SER A 1 91 ? 18.740 5.330 -10.187 1.00 93.81 91 SER A N 1
ATOM 708 C CA . SER A 1 91 ? 18.609 3.939 -9.763 1.00 93.81 91 SER A CA 1
ATOM 709 C C . SER A 1 91 ? 17.172 3.674 -9.327 1.00 93.81 91 SER A C 1
ATOM 711 O O . SER A 1 91 ? 16.595 4.472 -8.578 1.00 93.81 91 SER A O 1
ATOM 713 N N . TYR A 1 92 ? 16.605 2.573 -9.817 1.00 96.75 92 TYR A N 1
ATOM 714 C CA . TYR A 1 92 ? 15.204 2.187 -9.639 1.00 96.75 92 TYR A CA 1
ATOM 715 C C . TY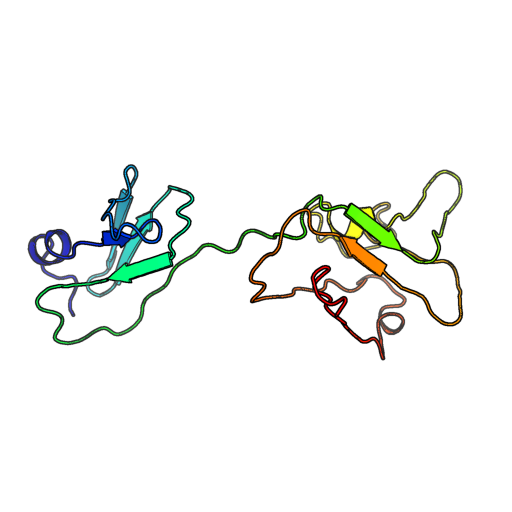R A 1 92 ? 15.074 1.126 -8.543 1.00 96.75 92 TYR A C 1
ATOM 717 O O . TYR A 1 92 ? 14.747 -0.036 -8.794 1.00 96.75 92 TYR A O 1
ATOM 725 N N . GLY A 1 93 ? 15.410 1.536 -7.319 1.00 97.06 93 GLY A N 1
ATOM 726 C CA . GLY A 1 93 ? 15.461 0.662 -6.150 1.00 97.06 93 GLY A CA 1
ATOM 727 C C . GLY A 1 93 ? 14.088 0.230 -5.631 1.00 97.06 93 GLY A C 1
ATOM 728 O O . GLY A 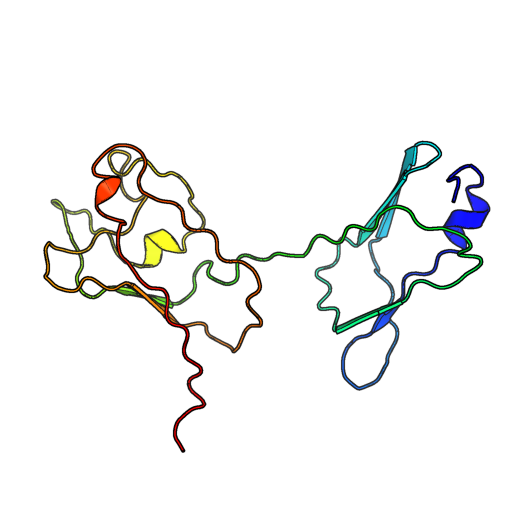1 93 ? 13.077 0.890 -5.866 1.00 97.06 93 GLY A O 1
ATOM 729 N N . ALA A 1 94 ? 14.087 -0.853 -4.852 1.00 97.56 94 ALA A N 1
ATOM 730 C CA . ALA A 1 94 ? 12.893 -1.523 -4.330 1.00 97.56 94 ALA A CA 1
ATOM 731 C C . ALA A 1 94 ? 11.975 -0.621 -3.494 1.00 97.56 94 ALA A C 1
ATOM 733 O O . ALA A 1 94 ? 10.767 -0.844 -3.436 1.00 97.56 94 ALA A O 1
ATOM 734 N N . ASN A 1 95 ? 12.538 0.410 -2.862 1.00 96.56 95 ASN A N 1
ATOM 735 C CA . ASN A 1 95 ? 11.815 1.358 -2.022 1.00 96.56 95 ASN A CA 1
ATOM 736 C C . ASN A 1 95 ? 10.763 2.180 -2.786 1.00 96.56 95 ASN A C 1
ATOM 738 O O . ASN A 1 95 ? 9.849 2.698 -2.152 1.00 96.56 95 ASN A O 1
ATOM 742 N N . LEU A 1 96 ? 10.869 2.298 -4.116 1.00 96.25 96 LEU A N 1
ATOM 743 C CA . LEU A 1 96 ? 9.906 3.045 -4.933 1.00 96.25 96 LEU A CA 1
ATOM 744 C C . LEU A 1 96 ? 8.508 2.403 -4.931 1.00 96.25 96 LEU A C 1
ATOM 746 O O . LEU A 1 96 ? 7.520 3.107 -5.045 1.00 96.25 96 LEU A O 1
ATOM 750 N N . ALA A 1 97 ? 8.384 1.086 -4.721 1.00 96.06 97 ALA A N 1
ATOM 751 C CA . ALA A 1 97 ? 7.072 0.428 -4.622 1.00 96.06 97 ALA A CA 1
ATOM 752 C C . ALA A 1 97 ? 6.346 0.702 -3.288 1.00 96.06 97 ALA A C 1
ATOM 754 O O . ALA A 1 97 ? 5.177 0.352 -3.124 1.00 96.06 97 ALA A O 1
ATOM 755 N N . VAL A 1 98 ? 7.038 1.296 -2.311 1.00 96.06 98 VAL A N 1
ATOM 756 C CA . VAL A 1 98 ? 6.536 1.520 -0.947 1.00 96.06 98 VAL A CA 1
ATOM 757 C C . VAL A 1 98 ? 6.685 2.972 -0.495 1.00 96.06 98 VAL A C 1
ATOM 759 O O . VAL A 1 98 ? 6.559 3.274 0.691 1.00 96.06 98 VAL A O 1
ATOM 762 N N . ASP A 1 99 ? 6.927 3.898 -1.418 1.00 92.38 99 ASP A N 1
ATOM 763 C CA . ASP A 1 99 ? 7.122 5.322 -1.126 1.00 92.38 99 ASP A CA 1
ATOM 764 C C . ASP A 1 99 ? 5.814 6.138 -1.090 1.00 92.38 99 ASP A C 1
ATOM 766 O O . ASP A 1 99 ? 5.843 7.328 -0.779 1.00 92.38 99 ASP A O 1
ATOM 770 N N . GLY A 1 100 ? 4.672 5.495 -1.368 1.00 88.25 100 GLY A N 1
ATOM 771 C CA . GLY A 1 100 ? 3.341 6.106 -1.379 1.00 88.25 100 GLY A CA 1
ATOM 772 C C . GLY A 1 100 ? 2.957 6.795 -2.693 1.00 88.25 100 GLY A C 1
ATOM 773 O O . GLY A 1 100 ? 1.829 7.277 -2.801 1.00 88.25 100 GLY A O 1
ATOM 774 N N . ASN A 1 101 ? 3.843 6.826 -3.690 1.00 88.38 101 ASN A N 1
ATOM 775 C CA . ASN A 1 101 ? 3.551 7.340 -5.019 1.00 88.38 101 ASN A CA 1
ATOM 776 C C . ASN A 1 101 ? 2.964 6.230 -5.904 1.00 88.38 101 ASN A C 1
ATOM 778 O O . ASN A 1 101 ? 3.603 5.217 -6.159 1.00 88.38 101 ASN A O 1
ATOM 782 N N . ILE A 1 102 ? 1.743 6.434 -6.399 1.00 87.88 102 ILE A N 1
ATOM 783 C CA . ILE A 1 102 ? 1.052 5.472 -7.276 1.00 87.88 102 ILE A CA 1
ATOM 784 C C . ILE A 1 102 ? 1.158 5.833 -8.764 1.00 87.88 102 ILE A C 1
ATOM 786 O O . ILE A 1 102 ? 0.482 5.231 -9.598 1.00 87.88 102 ILE A O 1
ATOM 790 N N . THR A 1 103 ? 1.963 6.845 -9.109 1.00 90.31 103 THR A N 1
ATOM 791 C CA . THR A 1 103 ? 2.208 7.220 -10.505 1.00 90.31 103 THR A CA 1
ATOM 792 C C . THR A 1 103 ? 2.827 6.034 -11.232 1.00 90.31 103 THR A C 1
ATOM 794 O O . THR A 1 103 ? 3.915 5.592 -10.889 1.00 90.31 103 THR A O 1
ATOM 797 N N . ASN A 1 104 ? 2.154 5.531 -12.261 1.00 84.88 104 ASN A N 1
ATOM 798 C CA . ASN A 1 104 ? 2.560 4.317 -12.971 1.00 84.88 104 ASN A CA 1
ATOM 799 C C . ASN A 1 104 ? 3.300 4.585 -14.292 1.00 84.88 104 ASN A C 1
ATOM 801 O O . ASN A 1 104 ? 3.559 3.653 -15.049 1.00 84.88 104 ASN A O 1
ATOM 805 N N . ASN A 1 105 ? 3.634 5.841 -14.587 1.00 88.94 105 ASN A N 1
ATOM 806 C CA . ASN A 1 105 ? 4.444 6.197 -15.747 1.00 88.94 105 ASN A CA 1
ATOM 807 C C . ASN A 1 105 ? 5.929 6.153 -15.363 1.00 88.94 105 ASN A C 1
ATOM 809 O O . ASN A 1 105 ? 6.420 7.059 -14.683 1.00 88.94 105 ASN A O 1
ATOM 813 N N . PHE A 1 106 ? 6.633 5.111 -15.805 1.00 87.44 106 PHE A N 1
ATOM 814 C CA . PHE A 1 106 ? 8.059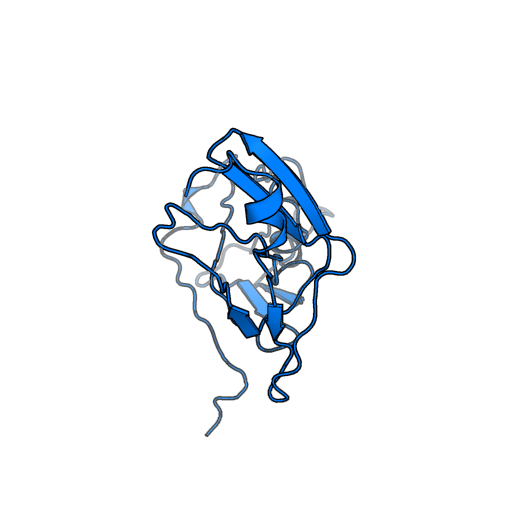 4.910 -15.533 1.00 87.44 106 PHE A CA 1
ATOM 815 C C . PHE A 1 106 ? 8.941 5.992 -16.169 1.00 87.44 106 PHE A C 1
ATOM 817 O O . PHE A 1 106 ? 9.934 6.422 -15.586 1.00 87.44 106 PHE A O 1
ATOM 824 N N . SER A 1 107 ? 8.568 6.477 -17.354 1.00 85.75 107 SER A N 1
ATOM 825 C CA . SER A 1 107 ? 9.312 7.519 -18.071 1.00 85.75 107 SER A CA 1
ATOM 826 C C . SER A 1 107 ? 9.268 8.882 -17.374 1.00 85.75 107 SER A C 1
ATOM 828 O O . SER A 1 107 ? 10.117 9.726 -17.645 1.00 85.75 107 SER A O 1
ATOM 830 N N . ASN A 1 108 ? 8.347 9.089 -16.423 1.00 83.06 108 ASN A N 1
ATOM 831 C CA . ASN A 1 108 ? 8.304 10.292 -15.582 1.00 83.06 108 ASN A CA 1
ATOM 832 C C . ASN A 1 108 ? 9.366 10.298 -14.459 1.00 83.06 108 ASN A C 1
ATOM 834 O O . ASN A 1 108 ? 9.350 11.178 -13.597 1.00 83.06 108 ASN A O 1
ATOM 838 N N . GLY A 1 109 ? 10.296 9.337 -14.453 1.00 81.31 109 GLY A N 1
ATOM 839 C CA . GLY A 1 109 ? 11.427 9.287 -13.531 1.00 81.31 109 GLY A CA 1
ATOM 840 C C . GLY A 1 109 ? 11.261 8.222 -12.449 1.00 81.31 109 GLY A C 1
ATOM 841 O O . GLY A 1 109 ? 10.927 7.077 -12.729 1.00 81.31 109 GLY A O 1
ATOM 842 N N . LYS A 1 110 ? 11.559 8.567 -11.190 1.00 86.62 110 LYS A N 1
ATOM 843 C CA . LYS A 1 110 ? 11.580 7.614 -10.064 1.00 86.62 110 LYS A CA 1
ATOM 844 C C . LYS A 1 110 ? 10.171 7.318 -9.542 1.00 86.62 110 LYS A C 1
ATOM 846 O O . LYS A 1 110 ? 9.786 7.811 -8.487 1.00 86.62 110 LYS A O 1
ATOM 851 N N . THR A 1 111 ? 9.411 6.545 -10.307 1.00 90.56 111 THR A N 1
ATOM 852 C CA . THR A 1 111 ? 7.999 6.230 -10.030 1.00 90.56 111 THR A CA 1
ATOM 853 C C . THR A 1 111 ? 7.730 4.733 -9.881 1.00 90.56 111 THR A C 1
ATOM 855 O O . THR A 1 111 ? 6.739 4.358 -9.265 1.00 90.56 111 THR A O 1
ATOM 858 N N . CYS A 1 112 ? 8.606 3.861 -10.395 1.00 93.75 112 CYS A N 1
ATOM 859 C CA . CYS A 1 112 ? 8.483 2.409 -10.239 1.00 93.75 112 CYS A CA 1
ATOM 860 C C . CYS A 1 112 ? 9.837 1.760 -9.920 1.00 93.75 112 CYS A C 1
ATOM 862 O O . CYS A 1 112 ? 10.896 2.283 -10.267 1.00 93.75 112 CYS A O 1
ATOM 864 N N . THR A 1 113 ? 9.806 0.586 -9.292 1.00 96.69 113 THR A N 1
ATOM 865 C CA . THR A 1 113 ? 10.982 -0.284 -9.123 1.00 96.69 113 THR A CA 1
ATOM 866 C C . THR A 1 113 ? 11.378 -0.917 -10.457 1.00 96.69 113 THR A C 1
ATOM 868 O O . THR A 1 113 ? 10.511 -1.146 -11.300 1.00 96.69 113 THR A O 1
ATOM 871 N N . HIS A 1 114 ? 12.651 -1.271 -10.645 1.00 97.25 114 HIS A N 1
ATOM 872 C CA . HIS A 1 114 ? 13.078 -1.995 -11.848 1.00 97.25 114 HIS A CA 1
ATOM 873 C C . HIS A 1 114 ? 14.287 -2.897 -11.562 1.00 97.25 114 HIS A C 1
ATOM 875 O O . HIS A 1 114 ? 15.334 -2.422 -11.110 1.00 97.25 114 HIS A O 1
ATOM 881 N N . THR A 1 115 ? 14.162 -4.196 -11.840 1.00 97.50 115 THR A N 1
ATOM 882 C CA . THR A 1 115 ? 15.277 -5.158 -11.804 1.00 97.50 115 THR A CA 1
ATOM 883 C C . THR A 1 115 ? 16.076 -5.112 -13.101 1.00 97.50 115 THR A C 1
ATOM 885 O O . THR A 1 115 ? 15.611 -4.586 -14.108 1.00 97.50 115 THR A O 1
ATOM 888 N N . LYS A 1 116 ? 17.288 -5.660 -13.127 1.00 97.31 116 LYS A N 1
ATOM 889 C CA . LYS A 1 116 ? 17.936 -5.978 -14.406 1.00 97.31 116 LYS A CA 1
ATOM 890 C C . LYS A 1 116 ? 17.173 -7.115 -15.094 1.00 97.31 116 LYS A C 1
ATOM 892 O O . LYS A 1 116 ? 16.319 -7.759 -14.485 1.00 97.31 116 LYS A O 1
ATOM 897 N N . GLU A 1 117 ? 17.486 -7.356 -16.361 1.00 94.88 117 GLU A N 1
ATOM 898 C CA . GLU A 1 117 ? 17.035 -8.574 -17.031 1.00 94.88 117 GLU A CA 1
ATOM 899 C C . GLU A 1 117 ? 17.728 -9.778 -16.387 1.00 94.88 117 GLU A C 1
ATOM 901 O O . GLU A 1 117 ? 18.956 -9.872 -16.370 1.00 94.88 117 GLU A O 1
ATOM 906 N N . GLU A 1 118 ? 16.930 -10.662 -15.794 1.00 95.12 118 GLU A N 1
ATOM 907 C CA . GLU A 1 118 ? 17.385 -11.857 -15.090 1.00 95.12 118 GLU A CA 1
ATOM 908 C C . GLU A 1 118 ? 16.301 -12.942 -15.131 1.00 95.12 118 GLU A C 1
ATOM 910 O O . GLU A 1 118 ? 15.127 -12.643 -15.338 1.00 95.12 118 GLU A O 1
ATOM 915 N N . THR A 1 119 ? 16.688 -14.207 -14.947 1.00 93.19 119 THR A N 1
ATOM 916 C CA . THR A 1 119 ? 15.786 -15.364 -15.103 1.00 93.19 119 THR A CA 1
ATOM 917 C C . THR A 1 119 ? 14.681 -15.420 -14.047 1.00 93.19 119 THR A C 1
ATOM 919 O O . THR A 1 119 ? 13.570 -15.849 -14.344 1.00 93.19 119 THR A O 1
ATOM 922 N N . SER A 1 120 ? 14.982 -14.989 -12.820 1.00 91.94 120 SER A N 1
ATOM 923 C CA . SER A 1 120 ? 14.074 -15.094 -11.671 1.00 91.94 120 SER A CA 1
ATOM 924 C C . SER A 1 120 ? 14.081 -13.797 -10.854 1.00 91.94 120 SER A C 1
ATOM 926 O O . SER A 1 120 ? 14.623 -13.774 -9.744 1.00 91.94 120 SER A O 1
ATOM 928 N N . PRO A 1 121 ? 13.534 -12.692 -11.397 1.00 95.69 121 PRO A N 1
ATOM 929 C CA . PRO A 1 121 ? 13.487 -11.425 -10.685 1.00 95.69 121 PRO A CA 1
ATOM 930 C C . PRO A 1 121 ? 12.586 -11.550 -9.454 1.00 95.69 121 PRO A C 1
ATOM 932 O O . PRO A 1 121 ? 11.530 -12.181 -9.497 1.00 95.69 121 PRO A O 1
ATOM 935 N N . SER A 1 122 ? 12.990 -10.938 -8.345 1.00 95.25 122 SER A N 1
ATOM 936 C CA . SER A 1 122 ? 12.204 -10.936 -7.113 1.00 95.25 122 SER A CA 1
ATOM 937 C C . SER A 1 122 ? 12.227 -9.576 -6.433 1.00 95.25 122 SER A C 1
ATOM 939 O O . SER A 1 122 ? 13.205 -8.831 -6.507 1.00 95.25 122 SER A O 1
ATOM 941 N N . TRP A 1 123 ? 11.134 -9.268 -5.743 1.00 96.81 123 TRP A N 1
ATOM 942 C CA . TRP A 1 123 ? 10.997 -8.123 -4.854 1.00 96.81 123 TRP A CA 1
ATOM 943 C C . TRP A 1 123 ? 10.421 -8.626 -3.532 1.00 96.81 123 TRP A C 1
ATOM 945 O O . TRP A 1 123 ? 9.478 -9.414 -3.526 1.00 96.81 123 TRP A O 1
ATOM 955 N N . ASN A 1 124 ? 11.003 -8.208 -2.413 1.00 95.50 124 ASN A N 1
ATOM 956 C CA . ASN A 1 124 ? 10.576 -8.613 -1.080 1.00 95.50 124 ASN A CA 1
ATOM 957 C C . ASN A 1 124 ? 10.412 -7.409 -0.159 1.00 95.50 124 ASN A C 1
ATOM 959 O O . ASN A 1 124 ? 11.140 -6.420 -0.256 1.00 95.50 124 ASN A O 1
ATOM 963 N N . LEU A 1 125 ? 9.462 -7.543 0.761 1.00 94.56 125 LEU A N 1
ATOM 964 C CA . LEU A 1 125 ? 9.145 -6.570 1.791 1.00 94.56 125 LEU A CA 1
ATOM 965 C C . LEU A 1 125 ? 9.363 -7.200 3.160 1.00 94.56 125 LEU A C 1
ATOM 967 O O . LEU A 1 125 ? 8.708 -8.180 3.506 1.00 94.56 125 LEU A O 1
ATOM 971 N N . THR A 1 126 ? 10.230 -6.600 3.962 1.00 91.62 126 THR A N 1
ATOM 972 C CA . THR A 1 126 ? 10.372 -6.930 5.376 1.00 91.62 126 THR A CA 1
ATOM 973 C C . THR A 1 126 ? 9.537 -5.951 6.189 1.00 91.62 126 THR A C 1
ATOM 975 O O . THR A 1 126 ? 9.817 -4.749 6.229 1.00 91.62 126 THR A O 1
ATOM 978 N N . LEU A 1 127 ? 8.506 -6.477 6.845 1.00 89.50 127 LEU A N 1
ATOM 979 C CA . LEU A 1 127 ? 7.704 -5.730 7.805 1.00 89.50 127 LEU A CA 1
ATOM 980 C C . LEU A 1 127 ? 8.403 -5.760 9.166 1.00 89.50 127 LEU A C 1
ATOM 982 O O . LEU A 1 127 ? 8.883 -6.798 9.603 1.00 89.50 127 LEU A O 1
ATOM 986 N N . GLN A 1 128 ? 8.436 -4.627 9.864 1.00 83.50 128 GLN A N 1
ATOM 987 C CA . GLN A 1 128 ? 9.068 -4.523 11.190 1.00 83.50 128 GLN A CA 1
ATOM 988 C C . GLN A 1 128 ? 8.301 -5.249 12.312 1.00 83.50 128 GLN A C 1
ATOM 990 O O . GLN A 1 128 ? 8.735 -5.268 13.462 1.00 83.50 128 GLN A O 1
ATOM 995 N N . SER A 1 129 ? 7.115 -5.778 12.021 1.00 82.88 129 SER A N 1
ATOM 996 C CA . SER A 1 129 ? 6.251 -6.486 12.964 1.00 82.88 129 SER A CA 1
ATOM 997 C C . SER A 1 129 ? 5.314 -7.411 12.197 1.00 82.88 129 SER A C 1
ATOM 999 O O . SER A 1 129 ? 5.097 -7.233 10.997 1.00 82.88 129 SER A O 1
ATOM 1001 N N . ASN A 1 130 ? 4.719 -8.371 12.897 1.00 79.94 130 ASN A N 1
ATOM 1002 C CA . ASN A 1 130 ? 3.695 -9.226 12.311 1.00 79.94 130 ASN A CA 1
ATOM 1003 C C . ASN A 1 130 ? 2.402 -8.413 12.162 1.00 79.94 130 ASN A C 1
ATOM 1005 O O . ASN A 1 130 ? 1.884 -7.876 13.142 1.00 79.94 130 ASN A O 1
ATOM 1009 N N . TYR A 1 131 ? 1.881 -8.332 10.939 1.00 80.38 131 TYR A N 1
ATOM 1010 C CA . TYR A 1 131 ? 0.621 -7.657 10.637 1.00 80.38 131 TYR A CA 1
ATOM 1011 C C . TYR A 1 131 ? -0.410 -8.659 10.135 1.00 80.38 131 TYR A C 1
ATOM 1013 O O . TYR A 1 131 ? -0.093 -9.577 9.381 1.00 80.38 131 TYR A O 1
ATOM 1021 N N . VAL A 1 132 ? -1.670 -8.437 10.501 1.00 74.06 132 VAL A N 1
ATOM 1022 C CA . VAL A 1 132 ? -2.798 -9.090 9.837 1.00 74.06 132 VAL A CA 1
ATOM 1023 C C . VAL A 1 132 ? -3.057 -8.335 8.537 1.00 74.06 132 VAL A C 1
ATOM 1025 O O . VAL A 1 132 ? -3.543 -7.205 8.557 1.00 74.06 132 VAL A O 1
ATOM 1028 N N . ILE A 1 133 ? -2.691 -8.938 7.408 1.00 76.19 133 ILE A N 1
ATOM 1029 C CA . ILE A 1 133 ? -2.855 -8.335 6.082 1.00 76.19 133 ILE A CA 1
ATOM 1030 C C . ILE A 1 133 ? -4.144 -8.865 5.4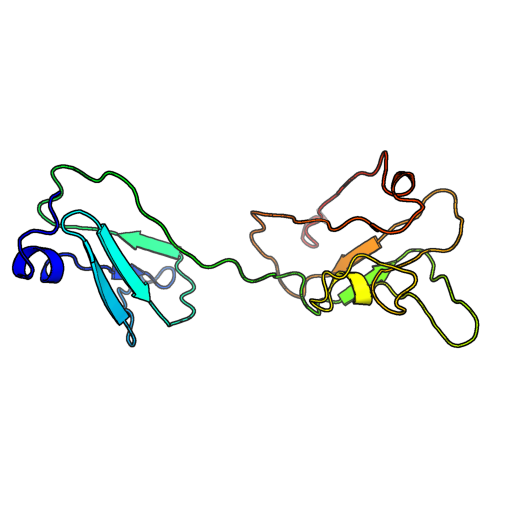58 1.00 76.19 133 ILE A C 1
ATOM 1032 O O . ILE A 1 133 ? -4.302 -10.070 5.296 1.00 76.19 133 ILE A O 1
ATOM 1036 N N . ASN A 1 134 ? -5.067 -7.972 5.101 1.00 76.31 134 ASN A N 1
ATOM 1037 C CA . ASN A 1 134 ? -6.354 -8.339 4.493 1.00 76.31 134 ASN A CA 1
ATOM 1038 C C . ASN A 1 134 ? -6.521 -7.837 3.052 1.00 76.31 134 ASN A C 1
ATOM 1040 O O . ASN A 1 134 ? -7.493 -8.191 2.387 1.00 76.31 134 ASN A O 1
ATOM 1044 N N . ARG A 1 135 ? -5.600 -6.999 2.568 1.00 82.06 135 ARG A N 1
ATOM 1045 C CA . ARG A 1 135 ? -5.670 -6.404 1.238 1.00 82.06 135 ARG A CA 1
ATOM 1046 C C . ARG A 1 135 ? -4.277 -6.139 0.695 1.00 82.06 135 ARG A C 1
ATOM 1048 O O . ARG A 1 135 ? -3.474 -5.464 1.333 1.00 82.06 135 ARG A O 1
ATOM 1055 N N . PHE A 1 136 ? -4.057 -6.601 -0.529 1.00 84.56 136 PHE A N 1
ATOM 1056 C CA . PHE A 1 136 ? -2.923 -6.222 -1.360 1.00 84.56 136 PHE A CA 1
ATOM 1057 C C . PHE A 1 136 ? -3.448 -5.389 -2.530 1.00 84.56 136 PHE A C 1
ATOM 1059 O O . PHE A 1 136 ? -4.494 -5.699 -3.100 1.00 84.56 136 PHE A O 1
ATOM 1066 N N . ILE A 1 137 ? -2.746 -4.311 -2.865 1.00 88.44 137 ILE A N 1
ATOM 1067 C CA . ILE A 1 137 ? -3.012 -3.512 -4.062 1.00 88.44 137 ILE A CA 1
ATOM 1068 C C . ILE A 1 137 ? -1.688 -3.413 -4.805 1.00 88.44 137 ILE A C 1
ATOM 1070 O O . ILE A 1 137 ? -0.715 -2.913 -4.246 1.00 88.44 137 ILE A O 1
ATOM 1074 N N . LEU A 1 138 ? -1.656 -3.912 -6.038 1.00 91.25 138 LEU A N 1
ATOM 1075 C CA . LEU A 1 138 ? -0.490 -3.842 -6.908 1.00 91.25 138 LEU A CA 1
ATOM 1076 C C . LEU A 1 138 ? -0.769 -2.823 -8.008 1.00 91.25 138 LEU A C 1
ATOM 1078 O O . LEU A 1 138 ? -1.812 -2.878 -8.658 1.00 91.25 138 LEU A O 1
ATOM 1082 N N . TYR A 1 139 ? 0.175 -1.914 -8.220 1.00 91.50 139 TYR A N 1
ATOM 1083 C CA . TYR A 1 139 ? 0.139 -0.961 -9.321 1.00 91.50 139 TYR A CA 1
ATOM 1084 C C . TYR A 1 139 ? 1.160 -1.411 -10.364 1.00 91.50 139 TYR A C 1
ATOM 1086 O O . TYR A 1 139 ? 2.362 -1.381 -10.110 1.00 91.50 139 TYR A O 1
ATOM 1094 N N . ASN A 1 140 ? 0.680 -1.877 -11.518 1.00 92.62 140 ASN A N 1
ATOM 1095 C CA . ASN A 1 140 ? 1.549 -2.201 -12.647 1.00 92.62 140 ASN A CA 1
ATOM 1096 C C . ASN A 1 140 ? 2.051 -0.910 -13.312 1.00 92.62 140 ASN A C 1
ATOM 1098 O O . ASN A 1 140 ? 1.384 0.127 -13.235 1.00 92.62 140 ASN A O 1
ATOM 1102 N N . ARG A 1 141 ? 3.184 -0.988 -14.013 1.00 91.88 141 ARG A N 1
ATOM 1103 C CA . ARG A 1 141 ? 3.621 0.050 -14.951 1.00 91.88 141 ARG A CA 1
ATOM 1104 C C . ARG A 1 141 ? 2.522 0.289 -15.995 1.00 91.88 141 ARG A C 1
ATOM 1106 O O . ARG A 1 141 ? 1.861 -0.654 -16.421 1.00 91.88 141 ARG A O 1
ATOM 1113 N N . GLY A 1 142 ? 2.307 1.547 -16.372 1.00 87.25 142 GLY A N 1
ATOM 1114 C CA . GLY A 1 142 ? 1.189 1.977 -17.217 1.00 87.25 142 GLY A CA 1
ATOM 1115 C C . GLY A 1 142 ? 1.577 2.578 -18.568 1.00 87.25 142 GLY A C 1
ATOM 1116 O O . GLY A 1 142 ? 0.719 2.676 -19.436 1.00 87.25 142 GLY A O 1
ATOM 1117 N N . ASP A 1 143 ? 2.833 2.982 -18.768 1.00 86.31 143 ASP A N 1
ATOM 1118 C CA . ASP A 1 143 ? 3.288 3.617 -20.014 1.00 86.31 143 ASP A CA 1
ATOM 1119 C C . ASP A 1 143 ? 3.680 2.602 -21.105 1.00 86.31 143 ASP A C 1
ATOM 1121 O O . ASP A 1 143 ? 3.318 2.764 -22.266 1.00 86.31 143 ASP A O 1
ATOM 1125 N N . SER A 1 144 ? 4.419 1.550 -20.750 1.00 90.00 144 SER A N 1
ATOM 1126 C CA . SER A 1 144 ? 4.904 0.515 -21.673 1.00 90.00 144 SER A CA 1
ATOM 1127 C C . SER A 1 144 ? 5.348 -0.726 -20.897 1.00 90.00 144 SER A C 1
ATOM 1129 O O . SER A 1 144 ? 5.481 -0.667 -19.675 1.00 90.00 144 SER A O 1
ATOM 1131 N N . ASN A 1 145 ? 5.625 -1.838 -21.590 1.00 89.19 145 ASN A N 1
ATOM 1132 C CA . ASN A 1 145 ? 6.138 -3.072 -20.974 1.00 89.19 145 ASN A CA 1
ATOM 1133 C C . ASN A 1 145 ? 5.240 -3.611 -19.843 1.00 89.19 145 ASN A C 1
ATOM 1135 O O . ASN A 1 145 ? 5.722 -4.162 -18.850 1.00 89.19 145 ASN A O 1
ATOM 1139 N N . THR A 1 146 ? 3.931 -3.392 -19.968 1.00 86.75 146 THR A N 1
ATOM 1140 C CA . THR A 1 146 ? 2.929 -3.765 -18.962 1.00 86.75 146 THR A CA 1
ATOM 1141 C C . THR A 1 146 ? 2.797 -5.285 -18.828 1.00 86.75 146 THR A C 1
ATOM 1143 O O . THR A 1 146 ? 2.392 -5.784 -17.781 1.00 86.75 146 THR A O 1
ATOM 1146 N N . ASP A 1 147 ? 3.207 -6.019 -19.862 1.00 86.50 147 ASP A N 1
ATOM 1147 C CA . ASP A 1 147 ? 3.267 -7.474 -19.962 1.00 86.50 147 ASP A CA 1
ATOM 1148 C C . ASP A 1 147 ? 4.373 -8.111 -19.108 1.00 86.50 147 ASP A C 1
ATOM 1150 O O . ASP A 1 147 ? 4.284 -9.295 -18.791 1.00 86.50 147 ASP A O 1
ATOM 1154 N N . ARG A 1 148 ? 5.387 -7.343 -18.681 1.00 89.62 148 ARG A N 1
ATOM 1155 C CA . ARG A 1 148 ? 6.496 -7.868 -17.863 1.00 89.62 148 ARG A CA 1
ATOM 1156 C C . ARG A 1 148 ? 6.059 -8.308 -16.469 1.00 89.62 148 ARG A C 1
ATOM 1158 O O . ARG A 1 148 ? 6.681 -9.195 -15.892 1.00 89.62 148 ARG A O 1
ATOM 1165 N N . LEU A 1 149 ? 5.003 -7.702 -15.921 1.00 89.62 149 LEU A N 1
ATOM 1166 C CA . LEU A 1 149 ? 4.401 -8.136 -14.661 1.00 89.62 149 LEU A CA 1
ATOM 1167 C C . LEU A 1 149 ? 3.320 -9.190 -14.940 1.00 89.62 149 LEU A C 1
ATOM 1169 O O . LEU A 1 149 ? 2.125 -8.947 -14.777 1.00 89.62 149 LEU A O 1
ATOM 1173 N N . ASN A 1 150 ? 3.753 -10.366 -15.389 1.00 86.06 150 ASN A N 1
ATOM 1174 C CA . ASN A 1 150 ? 2.891 -11.495 -15.727 1.00 86.06 150 ASN A CA 1
ATOM 1175 C C . ASN A 1 150 ? 3.486 -12.808 -15.191 1.00 86.06 150 ASN A C 1
ATOM 1177 O O . ASN A 1 150 ? 4.698 -12.922 -15.037 1.00 86.06 150 ASN A O 1
ATOM 1181 N N . GLY A 1 151 ? 2.635 -13.795 -14.894 1.00 83.44 151 GLY A N 1
ATOM 1182 C CA . GLY A 1 151 ? 3.069 -15.125 -14.444 1.00 83.44 151 GLY A CA 1
ATOM 1183 C C . GLY A 1 151 ? 3.841 -15.142 -13.118 1.00 83.44 151 GLY A C 1
ATOM 1184 O O . GLY A 1 151 ? 4.648 -16.042 -12.903 1.00 83.44 151 GLY A O 1
ATOM 1185 N N . PHE A 1 152 ? 3.627 -14.148 -12.249 1.00 87.38 152 PHE A N 1
ATOM 1186 C CA . PHE A 1 152 ? 4.296 -14.042 -10.952 1.00 87.38 152 PHE A CA 1
ATOM 1187 C C . PHE A 1 152 ? 3.468 -14.666 -9.823 1.00 87.38 152 PHE A C 1
ATOM 1189 O O . PHE A 1 152 ? 2.248 -14.813 -9.922 1.00 87.38 152 PHE A O 1
ATOM 1196 N N . PHE A 1 153 ? 4.141 -14.970 -8.717 1.00 87.31 153 PHE A N 1
ATOM 1197 C CA . PHE A 1 153 ? 3.530 -15.475 -7.491 1.00 87.31 153 PHE A CA 1
ATOM 1198 C C . PHE A 1 153 ? 3.810 -14.517 -6.330 1.00 87.31 153 PHE A C 1
ATOM 1200 O O . PHE A 1 153 ? 4.817 -13.807 -6.329 1.00 87.31 153 PHE A O 1
ATOM 1207 N N . ILE A 1 154 ? 2.901 -14.478 -5.354 1.00 88.12 154 ILE A N 1
ATOM 1208 C CA . ILE A 1 154 ? 3.094 -13.763 -4.088 1.00 88.12 154 ILE A CA 1
ATOM 1209 C C . ILE A 1 154 ? 3.143 -14.809 -2.984 1.00 88.12 154 ILE A C 1
ATOM 1211 O O . ILE A 1 154 ? 2.123 -15.417 -2.662 1.00 88.12 154 ILE A O 1
ATOM 1215 N N . ASP A 1 155 ? 4.316 -14.964 -2.383 1.00 87.69 155 ASP A N 1
ATOM 1216 C CA . ASP A 1 155 ? 4.513 -15.792 -1.201 1.00 87.69 155 ASP A CA 1
ATOM 1217 C C . ASP A 1 155 ? 4.629 -14.912 0.046 1.00 87.69 155 ASP A C 1
ATOM 1219 O O . ASP A 1 155 ? 5.241 -13.841 0.029 1.00 87.69 155 ASP A O 1
ATOM 1223 N N . THR A 1 156 ? 4.030 -15.362 1.149 1.00 84.75 156 THR A N 1
ATOM 1224 C CA . THR A 1 156 ? 4.144 -14.701 2.454 1.00 84.75 156 THR A CA 1
ATOM 1225 C C . THR A 1 156 ? 4.794 -15.651 3.451 1.00 84.75 156 THR A C 1
ATOM 1227 O O . THR A 1 156 ? 4.499 -16.847 3.469 1.00 84.75 156 THR A O 1
ATOM 1230 N N . TYR A 1 157 ? 5.688 -15.119 4.281 1.00 79.75 157 TYR A N 1
ATOM 1231 C CA . TYR A 1 157 ? 6.450 -15.894 5.255 1.00 79.75 157 TYR A CA 1
ATOM 1232 C C . TYR A 1 157 ? 6.330 -15.246 6.636 1.00 79.75 157 TYR A C 1
ATOM 1234 O O . TYR A 1 157 ? 6.354 -14.023 6.756 1.00 79.75 157 TYR A O 1
ATOM 1242 N N . ASP A 1 158 ? 6.204 -16.072 7.674 1.00 74.25 158 ASP A N 1
ATOM 1243 C CA . ASP A 1 158 ? 6.331 -15.659 9.073 1.00 74.25 158 ASP A CA 1
ATOM 1244 C C . ASP A 1 158 ? 7.709 -16.121 9.557 1.00 74.25 158 ASP A C 1
ATOM 1246 O O . ASP A 1 158 ? 8.008 -17.318 9.502 1.00 74.25 158 ASP A O 1
ATOM 1250 N N . GLU A 1 159 ? 8.547 -15.191 10.027 1.00 60.00 159 GLU A N 1
ATOM 1251 C CA . GLU A 1 159 ? 9.890 -15.496 10.548 1.00 60.00 159 GLU A CA 1
ATOM 1252 C C . GLU A 1 159 ? 9.857 -16.509 11.711 1.00 60.00 159 GLU A C 1
ATOM 1254 O O . GLU A 1 159 ? 10.877 -17.115 12.029 1.00 60.00 159 GLU A O 1
ATOM 1259 N N . LYS A 1 160 ? 8.691 -16.772 12.323 1.00 55.75 160 LYS A N 1
ATOM 1260 C CA . LYS A 1 160 ? 8.540 -17.765 13.401 1.00 55.75 160 LYS A CA 1
ATOM 1261 C C . LYS A 1 160 ? 8.367 -19.223 12.956 1.00 55.75 160 LYS A C 1
ATOM 1263 O O . LYS A 1 160 ? 8.117 -20.078 13.807 1.00 55.75 160 LYS A O 1
ATOM 1268 N N . LYS A 1 161 ? 8.530 -19.560 11.674 1.00 44.38 161 LYS A N 1
ATOM 1269 C CA . LYS A 1 161 ? 8.584 -20.963 11.219 1.00 44.38 161 LYS A CA 1
ATOM 1270 C C . LYS A 1 161 ? 10.020 -21.454 11.007 1.00 44.38 161 LYS A C 1
ATOM 1272 O O . LYS A 1 161 ? 10.424 -21.762 9.892 1.00 44.38 161 LYS A O 1
ATOM 1277 N N . THR A 1 162 ? 10.727 -21.662 12.111 1.00 39.41 162 THR A N 1
ATOM 1278 C CA . THR A 1 162 ? 11.804 -22.661 12.173 1.00 39.41 162 THR A CA 1
ATOM 1279 C C . THR A 1 162 ? 11.504 -23.563 13.363 1.00 39.41 162 THR A C 1
ATOM 1281 O O . THR A 1 162 ? 11.632 -23.151 14.515 1.00 39.41 162 THR A O 1
ATOM 1284 N N . ARG A 1 163 ? 10.980 -24.754 13.066 1.00 39.00 163 ARG A N 1
ATOM 1285 C CA . ARG A 1 163 ? 10.822 -25.871 14.002 1.00 39.00 163 ARG A CA 1
ATOM 1286 C C . ARG A 1 163 ? 11.962 -26.845 13.771 1.00 39.00 163 ARG A C 1
ATOM 1288 O O . ARG A 1 163 ? 12.315 -27.009 12.583 1.00 39.00 163 ARG A O 1
#